Protein AF-A0A937TAV6-F1 (afdb_monomer_lite)

Secondary structure (DSSP, 8-state):
-EEETTEEEEEEE-TTSSSEEEEETTEEEEESSHHHHHHHHHHHHHHHHHH--

Radius of gyration: 11.04 Å; chains: 1; bounding box: 28×16×29 Å

Structure (mmCIF, N/CA/C/O backbone):
data_AF-A0A937TAV6-F1
#
_entry.id   AF-A0A937TAV6-F1
#
loop_
_atom_site.group_PDB
_atom_site.id
_atom_site.type_symbol
_atom_site.label_atom_id
_atom_site.label_alt_id
_atom_site.label_comp_id
_atom_site.label_asym_id
_atom_site.label_entity_id
_atom_site.label_seq_id
_atom_site.pdbx_PDB_ins_code
_atom_site.Cartn_x
_atom_site.Cartn_y
_atom_site.Cartn_z
_atom_site.occupancy
_atom_site.B_iso_or_equiv
_atom_site.auth_seq_id
_atom_site.auth_comp_id
_atom_site.auth_asym_id
_atom_site.auth_atom_id
_atom_site.pdbx_PDB_model_num
ATOM 1 N N . MET A 1 1 ? -8.323 7.921 -6.415 1.00 62.94 1 MET A N 1
ATOM 2 C CA . MET A 1 1 ? -7.679 6.766 -7.084 1.00 62.94 1 MET A CA 1
ATOM 3 C C . MET A 1 1 ? -6.259 7.172 -7.463 1.00 62.94 1 MET A C 1
ATOM 5 O O . MET A 1 1 ? -6.115 8.198 -8.115 1.00 62.94 1 MET A O 1
ATOM 9 N N . LYS A 1 2 ? -5.223 6.465 -6.986 1.00 85.38 2 LYS A N 1
ATOM 10 C CA . LYS A 1 2 ? -3.813 6.841 -7.222 1.00 85.38 2 LYS A CA 1
ATOM 11 C C . LYS A 1 2 ? -3.209 6.028 -8.370 1.00 85.38 2 LYS A C 1
ATOM 13 O O . LYS A 1 2 ? -3.706 4.949 -8.692 1.00 85.38 2 LYS A O 1
ATOM 18 N N . ARG A 1 3 ? -2.165 6.558 -9.010 1.00 88.06 3 ARG A N 1
ATOM 19 C CA . ARG A 1 3 ? -1.508 5.939 -10.172 1.00 88.06 3 ARG A CA 1
ATOM 20 C C . ARG A 1 3 ? 0.008 5.956 -10.018 1.00 88.06 3 ARG A C 1
ATOM 22 O O . ARG A 1 3 ? 0.548 6.927 -9.501 1.00 88.06 3 ARG A O 1
ATOM 29 N N . ILE A 1 4 ? 0.666 4.912 -10.513 1.00 89.38 4 ILE A N 1
ATOM 30 C CA . ILE A 1 4 ? 2.126 4.821 -10.636 1.00 89.38 4 ILE A CA 1
ATOM 31 C C . ILE A 1 4 ? 2.440 4.805 -12.133 1.00 89.38 4 ILE A C 1
ATOM 33 O O . ILE A 1 4 ? 2.342 3.768 -12.783 1.00 89.38 4 ILE A O 1
ATOM 37 N N . GLY A 1 5 ? 2.742 5.972 -12.709 1.00 88.44 5 GLY A N 1
ATOM 38 C CA . GLY A 1 5 ? 2.818 6.115 -14.166 1.00 88.44 5 GLY A CA 1
ATOM 39 C C . GLY A 1 5 ? 1.488 5.729 -14.826 1.00 88.44 5 GLY A C 1
ATOM 40 O O . GLY A 1 5 ? 0.444 6.297 -14.500 1.00 88.44 5 GLY A O 1
ATOM 41 N N . HIS A 1 6 ? 1.519 4.736 -15.718 1.00 89.31 6 HIS A N 1
ATOM 42 C CA . HIS A 1 6 ? 0.330 4.188 -16.382 1.00 89.31 6 HIS A CA 1
ATOM 43 C C . HIS A 1 6 ? -0.424 3.140 -15.538 1.00 89.31 6 HIS A C 1
ATOM 45 O O . HIS A 1 6 ? -1.543 2.760 -15.881 1.00 89.31 6 HIS A O 1
ATOM 51 N N . LEU A 1 7 ? 0.149 2.689 -14.418 1.00 91.56 7 LEU A N 1
ATOM 52 C CA . LEU A 1 7 ? -0.420 1.638 -13.580 1.00 91.56 7 LEU A CA 1
ATOM 53 C C . LEU A 1 7 ? -1.459 2.201 -12.606 1.00 91.56 7 LEU A C 1
ATOM 55 O O . LEU A 1 7 ? -1.236 3.211 -11.929 1.00 91.56 7 LEU A O 1
ATOM 59 N N . LYS A 1 8 ? -2.606 1.526 -12.508 1.00 93.88 8 LYS A N 1
ATOM 60 C CA . LYS A 1 8 ? -3.684 1.878 -11.576 1.00 93.88 8 LYS A CA 1
ATOM 61 C C . LYS A 1 8 ? -3.457 1.183 -10.236 1.00 93.88 8 LYS A C 1
ATOM 63 O O . LYS A 1 8 ? -3.348 -0.036 -10.192 1.00 93.88 8 LYS A O 1
ATOM 68 N N . VAL A 1 9 ? -3.454 1.959 -9.150 1.00 96.50 9 VAL A N 1
ATOM 69 C CA . VAL A 1 9 ? -3.351 1.424 -7.788 1.00 96.50 9 VAL A CA 1
ATOM 70 C C . VAL A 1 9 ? -4.704 1.516 -7.099 1.00 96.50 9 VAL A C 1
ATOM 72 O O . VAL A 1 9 ? -5.252 2.610 -6.910 1.00 96.50 9 VAL A O 1
ATOM 75 N N . SER A 1 10 ? -5.220 0.363 -6.686 1.00 96.75 10 SER A N 1
ATOM 76 C CA . SER A 1 10 ? -6.432 0.263 -5.877 1.00 96.75 10 SER A CA 1
ATOM 77 C C . SER A 1 10 ? -6.049 0.241 -4.408 1.00 96.75 10 SER A C 1
ATOM 79 O O . SER A 1 10 ? -5.353 -0.668 -3.969 1.00 96.75 10 SER A O 1
ATOM 81 N N . THR A 1 11 ? -6.490 1.237 -3.642 1.00 97.00 11 THR A N 1
ATOM 82 C CA . THR A 1 11 ? -6.250 1.317 -2.195 1.00 97.00 11 THR A CA 1
ATOM 83 C C . THR A 1 11 ? -7.573 1.226 -1.455 1.00 97.00 11 THR A C 1
ATOM 85 O O . THR A 1 11 ? -8.514 1.938 -1.799 1.00 97.00 11 THR A O 1
ATOM 88 N N . PHE A 1 12 ? -7.647 0.372 -0.439 1.00 96.75 12 PHE A N 1
ATOM 89 C CA . PHE A 1 12 ? -8.873 0.129 0.317 1.00 96.75 12 PHE A CA 1
ATOM 90 C C . PHE A 1 12 ? -8.589 -0.130 1.797 1.00 96.75 12 PHE A C 1
ATOM 92 O O . PHE A 1 12 ? -7.483 -0.501 2.203 1.00 96.75 12 PHE A O 1
ATOM 99 N N . LYS A 1 13 ? -9.610 0.104 2.624 1.00 97.44 13 LYS A N 1
ATOM 100 C CA . LYS A 1 13 ? -9.573 -0.179 4.058 1.00 97.44 13 LYS A CA 1
ATOM 101 C C . LYS A 1 13 ? -9.719 -1.685 4.285 1.00 97.44 13 LYS A C 1
ATOM 103 O O . LYS A 1 13 ? -10.619 -2.306 3.729 1.00 97.44 13 LYS A O 1
ATOM 108 N N . ILE A 1 14 ? -8.867 -2.269 5.127 1.00 97.00 14 ILE A N 1
ATOM 109 C CA . ILE A 1 14 ? -8.990 -3.682 5.504 1.00 97.00 14 ILE A CA 1
ATOM 110 C C . ILE A 1 14 ? -10.070 -3.796 6.582 1.00 97.00 14 ILE A C 1
ATOM 112 O O . ILE A 1 14 ? -9.935 -3.194 7.645 1.00 97.00 14 ILE A O 1
ATOM 116 N N . LYS A 1 15 ? -11.126 -4.575 6.325 1.00 93.50 15 LYS A N 1
ATOM 117 C CA . LYS A 1 15 ? -12.298 -4.674 7.214 1.00 93.50 15 LYS A CA 1
ATOM 118 C C . LYS A 1 15 ? -11.937 -5.112 8.641 1.00 93.50 15 LYS A C 1
ATOM 120 O O . LYS A 1 15 ? -12.370 -4.487 9.599 1.00 93.50 15 LYS A O 1
ATOM 125 N N . ASN A 1 16 ? -11.084 -6.128 8.774 1.00 94.06 16 ASN A N 1
ATOM 126 C CA . ASN A 1 16 ? -10.752 -6.754 10.061 1.00 94.06 16 ASN A CA 1
ATOM 127 C C . ASN A 1 16 ? -9.364 -6.341 10.597 1.00 94.06 16 ASN A C 1
ATOM 129 O O . ASN A 1 16 ? -8.783 -7.044 11.420 1.00 94.06 16 ASN A O 1
ATOM 133 N N . ARG A 1 17 ? -8.782 -5.231 10.109 1.00 92.31 17 ARG A N 1
ATOM 134 C CA . ARG A 1 17 ? -7.480 -4.714 10.576 1.00 92.31 17 ARG A CA 1
ATOM 135 C C . ARG A 1 17 ? -7.482 -3.186 10.677 1.00 92.31 17 ARG A C 1
ATOM 137 O O . ARG A 1 17 ? -8.170 -2.478 9.945 1.00 92.31 17 ARG A O 1
ATOM 144 N N . LYS A 1 18 ? -6.621 -2.629 11.537 1.00 92.25 18 LYS A N 1
ATOM 145 C CA . LYS A 1 18 ? -6.449 -1.165 11.659 1.00 92.25 18 LYS A CA 1
ATOM 146 C C . LYS A 1 18 ? -5.758 -0.515 10.444 1.00 92.25 18 LYS A C 1
ATOM 148 O O . LYS A 1 18 ? -5.790 0.705 10.334 1.00 92.25 18 LYS A O 1
ATOM 153 N N . GLY A 1 19 ? -5.256 -1.293 9.484 1.00 96.88 19 GLY A N 1
ATOM 154 C CA . GLY A 1 19 ? -4.549 -0.801 8.295 1.00 96.88 19 GLY A CA 1
ATOM 155 C C . GLY A 1 19 ? -5.376 -0.662 7.009 1.00 96.88 19 GLY A C 1
ATOM 156 O O . GLY A 1 19 ? -6.595 -0.857 6.984 1.00 96.88 19 GLY A O 1
ATOM 157 N N . TYR A 1 20 ? -4.659 -0.322 5.945 1.00 98.12 20 TYR A N 1
ATOM 158 C CA . TYR A 1 20 ? -5.090 -0.204 4.557 1.00 98.12 20 TYR A CA 1
ATOM 159 C C . TYR A 1 20 ? -4.232 -1.117 3.688 1.00 98.12 20 TYR A C 1
ATOM 161 O O . TYR A 1 20 ? -3.082 -1.393 4.030 1.00 98.1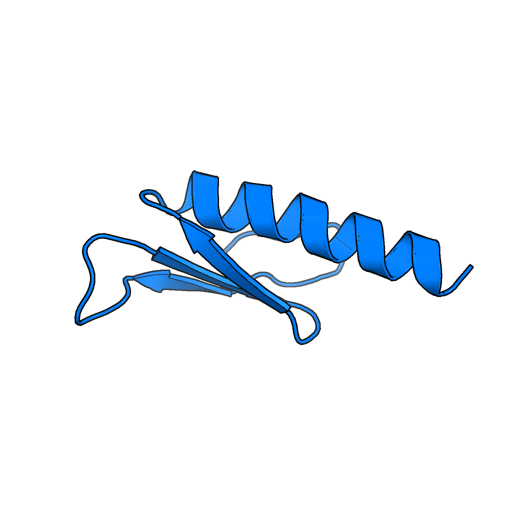2 20 TYR A O 1
ATOM 169 N N . ALA A 1 21 ? -4.779 -1.538 2.556 1.00 97.88 21 ALA A N 1
ATOM 170 C CA . ALA A 1 21 ? -4.067 -2.301 1.545 1.00 97.88 21 ALA A CA 1
ATOM 171 C C . ALA A 1 21 ? -4.056 -1.543 0.216 1.00 97.88 21 ALA A C 1
ATOM 173 O O . ALA A 1 21 ? -5.002 -0.819 -0.098 1.00 97.88 21 ALA A O 1
ATOM 174 N N . ALA A 1 22 ? -2.989 -1.715 -0.557 1.00 97.88 22 ALA A N 1
ATOM 175 C CA . ALA A 1 22 ? -2.867 -1.285 -1.938 1.00 97.88 22 ALA A CA 1
ATOM 176 C C . ALA A 1 22 ? -2.587 -2.504 -2.826 1.00 97.88 22 ALA A C 1
ATOM 178 O O . ALA A 1 22 ? -1.762 -3.344 -2.469 1.00 97.88 22 ALA A O 1
ATOM 179 N N . ILE A 1 23 ? -3.262 -2.587 -3.973 1.00 97.12 23 ILE A N 1
ATOM 180 C CA . ILE A 1 23 ? -3.087 -3.638 -4.984 1.00 97.12 23 ILE A CA 1
ATOM 181 C C . ILE A 1 23 ? -2.746 -3.004 -6.332 1.00 97.12 23 ILE A C 1
ATOM 183 O O . ILE A 1 23 ? -3.386 -2.028 -6.738 1.00 97.12 23 ILE A O 1
ATOM 187 N N . CYS A 1 24 ? -1.733 -3.552 -7.004 1.00 95.44 24 CYS A N 1
ATOM 188 C CA . CYS A 1 24 ? -1.301 -3.179 -8.354 1.00 95.44 24 CYS A CA 1
ATOM 189 C C . CYS A 1 24 ? -0.327 -4.235 -8.897 1.00 95.44 24 CYS A C 1
ATOM 191 O O . CYS A 1 24 ? 0.542 -4.656 -8.144 1.00 95.44 24 CYS A O 1
ATOM 193 N N . CYS A 1 25 ? -0.409 -4.605 -10.183 1.00 90.25 25 CYS A N 1
ATOM 194 C CA . CYS A 1 25 ? 0.565 -5.494 -10.852 1.00 90.25 25 CYS A CA 1
ATOM 195 C C . CYS A 1 25 ? 0.916 -6.753 -10.043 1.00 90.25 25 CYS A C 1
ATOM 197 O O . CYS A 1 25 ? 2.081 -6.985 -9.746 1.00 90.25 25 CYS A O 1
ATOM 199 N N . GLU A 1 26 ? -0.103 -7.498 -9.602 1.00 91.56 26 GLU A N 1
ATOM 200 C CA . GLU A 1 26 ? 0.053 -8.711 -8.772 1.00 91.56 26 GLU A CA 1
ATOM 201 C C . GLU A 1 26 ?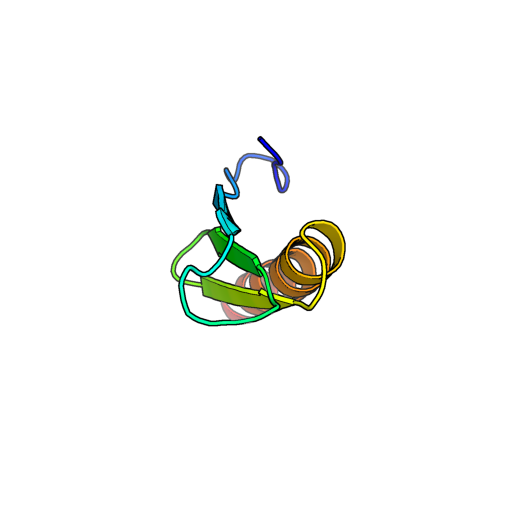 0.772 -8.503 -7.424 1.00 91.56 26 GLU A C 1
ATOM 203 O O . GLU A 1 26 ? 1.071 -9.450 -6.700 1.00 91.56 26 GLU A O 1
ATOM 208 N N . HIS A 1 27 ? 0.994 -7.254 -7.022 1.00 95.50 27 HIS A N 1
ATOM 209 C CA . HIS A 1 27 ? 1.469 -6.906 -5.695 1.00 95.50 27 HIS A CA 1
ATOM 210 C C . HIS A 1 27 ? 0.309 -6.543 -4.773 1.00 95.50 27 HIS A C 1
ATOM 212 O O . HIS A 1 27 ? -0.659 -5.890 -5.172 1.00 95.50 27 HIS A O 1
ATOM 218 N N . LEU A 1 28 ? 0.475 -6.900 -3.501 1.00 97.00 28 LEU A N 1
ATOM 219 C CA . LEU A 1 28 ? -0.357 -6.484 -2.379 1.00 97.00 28 LEU A CA 1
ATOM 220 C C . LEU A 1 28 ? 0.557 -5.894 -1.301 1.00 97.00 28 LEU A C 1
ATOM 222 O O . LEU A 1 28 ? 1.454 -6.573 -0.804 1.00 97.00 28 LEU A O 1
ATOM 226 N N . THR A 1 29 ? 0.341 -4.634 -0.928 1.00 97.62 29 THR A N 1
ATOM 227 C CA . THR A 1 29 ? 1.086 -3.976 0.156 1.00 97.62 29 THR A CA 1
ATOM 228 C C . THR A 1 29 ? 0.141 -3.410 1.203 1.00 97.62 29 THR A C 1
ATOM 230 O O . THR A 1 29 ? -0.869 -2.797 0.877 1.00 97.62 29 THR A O 1
ATOM 233 N N . GLU A 1 30 ? 0.480 -3.576 2.481 1.00 97.75 30 GLU A N 1
ATOM 234 C CA . GLU A 1 30 ? -0.308 -3.052 3.605 1.00 97.75 30 GLU A CA 1
ATOM 235 C C . GLU A 1 30 ? 0.394 -1.867 4.282 1.00 97.75 30 GLU A C 1
ATOM 237 O O . GLU A 1 30 ? 1.622 -1.787 4.270 1.00 97.75 30 GLU A O 1
ATOM 242 N N . GLY A 1 31 ? -0.366 -0.973 4.919 1.00 97.19 31 GLY A N 1
ATOM 243 C CA . GLY A 1 31 ? 0.141 0.148 5.721 1.00 97.19 31 GLY A CA 1
ATOM 244 C C . GLY A 1 31 ? -0.867 0.612 6.778 1.00 97.19 31 GLY A C 1
ATOM 245 O O . GLY A 1 31 ? -2.050 0.281 6.703 1.00 97.19 31 GLY A O 1
ATOM 246 N N . LYS A 1 32 ? -0.427 1.381 7.781 1.00 97.00 32 LYS A N 1
ATOM 247 C CA . LYS A 1 32 ? -1.319 1.968 8.799 1.00 97.00 32 LYS A CA 1
ATOM 248 C C . LYS A 1 32 ? -2.202 3.068 8.206 1.00 97.00 32 LYS A C 1
ATOM 250 O O . LYS A 1 32 ? -3.324 3.261 8.665 1.00 97.00 32 LYS A O 1
ATOM 255 N N . THR A 1 33 ? -1.723 3.747 7.164 1.00 96.88 33 THR A N 1
ATOM 256 C CA . THR A 1 33 ? -2.457 4.778 6.416 1.00 96.88 33 THR A CA 1
ATOM 257 C C . THR A 1 33 ? -2.577 4.404 4.931 1.00 96.88 33 THR A C 1
ATOM 259 O O . THR A 1 33 ? -1.780 3.598 4.437 1.00 96.88 33 THR A O 1
ATOM 262 N N . PRO A 1 34 ? -3.525 4.999 4.177 1.00 96.56 34 PRO A N 1
ATOM 263 C CA . PRO A 1 34 ? -3.606 4.796 2.728 1.00 96.56 34 PRO A CA 1
ATOM 264 C C . PRO A 1 34 ? -2.319 5.216 2.007 1.00 96.56 34 PRO A C 1
ATOM 266 O O . PRO A 1 34 ? -1.915 4.584 1.033 1.00 96.56 34 PRO A O 1
ATOM 269 N N . GLN A 1 35 ? -1.669 6.279 2.497 1.00 96.44 35 GLN A N 1
ATOM 270 C CA . GLN A 1 35 ? -0.407 6.780 1.956 1.00 96.44 35 GLN A CA 1
ATOM 271 C C . GLN A 1 35 ? 0.720 5.767 2.157 1.00 96.44 35 GLN A C 1
ATOM 273 O O . GLN A 1 35 ? 1.425 5.449 1.208 1.00 96.44 35 GLN A O 1
ATOM 278 N N . GLU A 1 36 ? 0.839 5.195 3.354 1.00 97.62 36 GLU A N 1
ATOM 279 C CA . GLU A 1 36 ? 1.880 4.212 3.650 1.00 97.62 36 GLU A CA 1
ATOM 280 C C . GLU A 1 36 ? 1.734 2.945 2.792 1.00 97.62 36 GLU A C 1
ATOM 282 O O . GLU A 1 36 ? 2.725 2.430 2.270 1.00 97.62 36 GLU A O 1
ATOM 287 N N . ALA A 1 37 ? 0.501 2.461 2.595 1.00 97.69 37 ALA A N 1
ATOM 288 C CA . ALA A 1 37 ? 0.235 1.330 1.706 1.00 97.69 37 ALA A CA 1
ATOM 289 C C . ALA A 1 37 ? 0.665 1.639 0.258 1.00 97.69 37 ALA A C 1
ATOM 291 O O . ALA A 1 37 ? 1.289 0.799 -0.394 1.00 97.69 37 ALA A O 1
ATOM 292 N N . TYR A 1 38 ? 0.393 2.859 -0.218 1.00 97.31 38 TYR A N 1
ATOM 293 C CA . TYR A 1 38 ? 0.794 3.339 -1.541 1.00 97.31 38 TYR A CA 1
ATOM 294 C C . TYR A 1 38 ? 2.319 3.507 -1.693 1.00 97.31 38 TYR A C 1
ATOM 296 O O . TYR A 1 38 ? 2.886 3.072 -2.693 1.00 97.31 38 TYR A O 1
ATOM 304 N N . ASP A 1 39 ? 3.017 4.063 -0.703 1.00 97.06 39 ASP A N 1
ATOM 305 C CA . ASP A 1 39 ? 4.476 4.244 -0.761 1.00 97.06 39 ASP A CA 1
ATOM 306 C C . ASP A 1 39 ? 5.224 2.905 -0.755 1.00 97.06 39 ASP A C 1
ATOM 308 O O . ASP A 1 39 ? 6.250 2.733 -1.422 1.00 97.06 39 ASP A O 1
ATOM 312 N N . ARG A 1 40 ? 4.687 1.913 -0.037 1.00 97.50 40 ARG A N 1
ATOM 313 C CA . ARG A 1 40 ? 5.175 0.530 -0.099 1.00 97.50 40 ARG A CA 1
ATOM 314 C C . ARG A 1 40 ? 4.923 -0.088 -1.479 1.00 97.50 40 ARG A C 1
ATOM 316 O O . ARG A 1 40 ? 5.821 -0.752 -1.996 1.00 97.50 40 ARG A O 1
ATOM 323 N N . MET A 1 41 ? 3.774 0.190 -2.104 1.00 97.31 41 MET A N 1
ATOM 324 C CA . MET A 1 41 ? 3.473 -0.248 -3.474 1.00 97.31 41 MET A CA 1
ATOM 325 C C . MET A 1 41 ? 4.466 0.332 -4.488 1.00 97.31 41 MET A C 1
ATOM 327 O O . MET A 1 41 ? 5.011 -0.402 -5.310 1.00 97.31 41 MET A O 1
ATOM 331 N N . LEU A 1 42 ? 4.782 1.628 -4.384 1.00 95.75 42 LEU A N 1
ATOM 332 C CA . LEU A 1 42 ? 5.800 2.280 -5.217 1.00 95.75 42 LEU A CA 1
ATOM 333 C C . LEU A 1 42 ? 7.151 1.554 -5.155 1.00 95.75 42 LEU A C 1
ATOM 335 O O . LEU A 1 42 ? 7.809 1.373 -6.180 1.00 95.75 42 LEU A O 1
ATOM 339 N N . LYS A 1 43 ? 7.569 1.118 -3.962 1.00 95.69 43 LYS A N 1
ATOM 340 C CA . LYS A 1 43 ? 8.807 0.345 -3.785 1.00 95.69 43 LYS A CA 1
ATOM 341 C C . LYS A 1 43 ? 8.711 -1.049 -4.408 1.00 95.69 43 LYS A C 1
ATOM 343 O O . LYS A 1 43 ? 9.684 -1.478 -5.023 1.00 95.69 43 LYS A O 1
ATOM 348 N N . ALA A 1 44 ? 7.581 -1.739 -4.252 1.00 95.44 44 ALA A N 1
ATOM 349 C CA . ALA A 1 44 ? 7.361 -3.066 -4.830 1.00 95.44 44 ALA A CA 1
ATOM 350 C C . ALA A 1 44 ? 7.443 -3.025 -6.363 1.00 95.44 44 ALA A C 1
ATOM 352 O O . ALA A 1 44 ? 8.296 -3.692 -6.940 1.00 95.44 44 ALA A O 1
ATOM 353 N 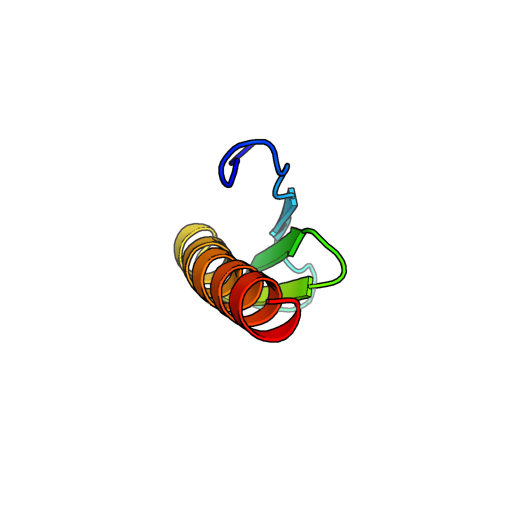N . VAL A 1 45 ? 6.672 -2.137 -7.001 1.00 94.19 45 VAL A N 1
ATOM 354 C CA . VAL A 1 45 ? 6.662 -1.967 -8.464 1.00 94.19 45 VAL A CA 1
ATOM 355 C C . VAL A 1 45 ? 8.059 -1.634 -9.003 1.00 94.19 45 VAL A C 1
ATOM 357 O O . VAL A 1 45 ? 8.517 -2.252 -9.960 1.00 94.19 45 VAL A O 1
ATOM 360 N N . ARG A 1 46 ? 8.792 -0.710 -8.361 1.00 91.81 46 ARG A N 1
ATOM 361 C CA . ARG A 1 46 ? 10.171 -0.372 -8.770 1.00 91.81 46 ARG A CA 1
ATOM 362 C C . ARG A 1 46 ? 11.131 -1.561 -8.685 1.00 91.81 46 ARG A C 1
ATOM 364 O O . ARG A 1 46 ? 12.040 -1.661 -9.505 1.00 91.81 46 ARG A O 1
ATOM 371 N N . ARG A 1 47 ? 10.964 -2.441 -7.692 1.00 92.06 47 ARG A N 1
ATOM 372 C CA . ARG A 1 47 ? 11.796 -3.647 -7.538 1.00 92.06 47 ARG A CA 1
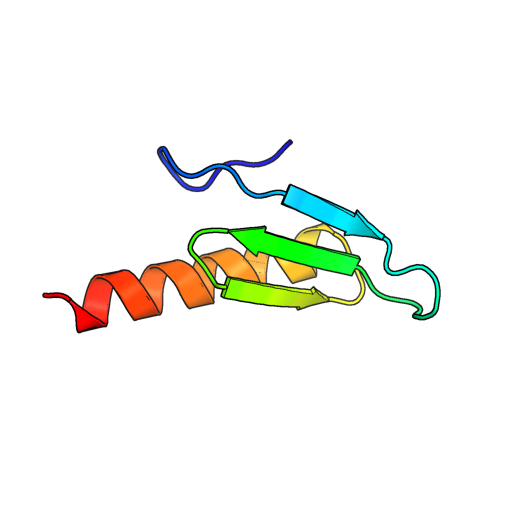ATOM 373 C C . ARG A 1 47 ? 11.500 -4.683 -8.619 1.00 92.06 47 ARG A C 1
ATOM 375 O O . ARG A 1 47 ? 12.442 -5.319 -9.076 1.00 92.06 47 ARG A O 1
ATOM 382 N N . SER A 1 48 ? 10.244 -4.818 -9.030 1.00 89.06 48 SER A N 1
ATOM 383 C CA . SER A 1 48 ? 9.835 -5.747 -10.090 1.00 89.06 48 SER A CA 1
ATOM 384 C C . SER A 1 48 ? 10.355 -5.307 -11.455 1.00 89.06 48 SER A C 1
ATOM 386 O O . SER A 1 48 ? 11.037 -6.083 -12.112 1.00 89.06 48 SER A O 1
ATOM 388 N N . ILE A 1 49 ? 10.194 -4.023 -11.804 1.00 83.44 49 ILE A N 1
ATOM 389 C CA . ILE A 1 49 ? 10.736 -3.450 -13.053 1.00 83.44 49 ILE A CA 1
ATOM 390 C C . ILE A 1 49 ? 12.250 -3.676 -13.167 1.00 83.44 49 ILE A C 1
ATOM 392 O O . ILE A 1 49 ? 12.767 -3.935 -14.247 1.00 83.44 49 ILE A O 1
ATOM 396 N N . ARG A 1 50 ? 12.984 -3.574 -12.051 1.00 78.00 50 ARG A N 1
ATOM 397 C CA . ARG A 1 50 ? 14.433 -3.815 -12.039 1.00 78.00 50 ARG A CA 1
ATOM 398 C C . ARG A 1 50 ? 14.801 -5.292 -12.244 1.00 78.00 50 ARG A C 1
ATOM 400 O O . ARG A 1 50 ? 15.908 -5.541 -12.689 1.00 78.00 50 ARG A O 1
ATOM 407 N N . ARG A 1 51 ? 13.946 -6.250 -11.871 1.00 74.12 51 ARG A N 1
ATOM 408 C CA . ARG A 1 51 ? 14.233 -7.690 -12.027 1.00 74.12 51 ARG A CA 1
ATOM 409 C C . ARG A 1 51 ? 13.996 -8.203 -13.446 1.00 74.12 51 ARG A C 1
ATOM 411 O O . ARG A 1 51 ? 14.596 -9.201 -13.809 1.00 74.12 51 ARG A O 1
ATOM 418 N N . GLU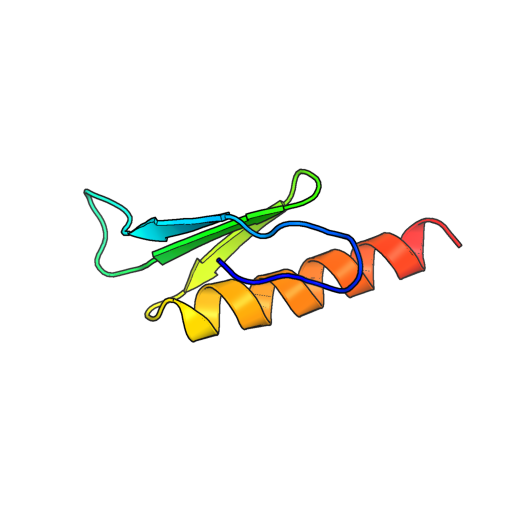 A 1 52 ? 13.114 -7.557 -14.201 1.00 6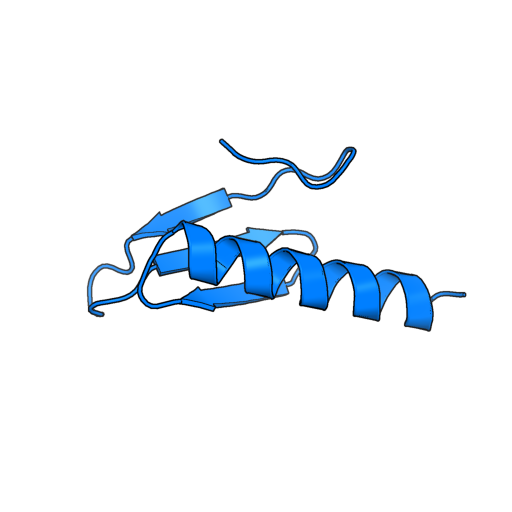8.75 52 GLU A N 1
ATOM 419 C CA . GLU A 1 52 ? 12.797 -7.936 -15.586 1.00 68.75 52 GLU A CA 1
ATOM 420 C C . GLU A 1 52 ? 13.769 -7.340 -16.622 1.00 68.75 52 GLU A C 1
ATOM 422 O O . GLU A 1 52 ? 13.709 -7.709 -17.791 1.00 68.75 52 GLU A O 1
ATOM 427 N N . ARG A 1 53 ? 14.652 -6.423 -16.205 1.00 53.94 53 ARG A N 1
ATOM 428 C CA . ARG A 1 53 ? 15.743 -5.863 -17.018 1.00 53.94 53 ARG A CA 1
ATOM 429 C C . ARG A 1 53 ? 17.051 -6.588 -16.755 1.00 53.94 53 ARG A C 1
ATOM 431 O O . ARG A 1 53 ? 17.793 -6.764 -17.741 1.00 53.94 53 ARG A O 1
#

Foldseek 3Di:
DDADVPWDKDKDDDPPDCWIWIDTDNDIAIDNYSVRNVVVVNVVVVVVVVVVD

pLDDT: mean 92.01, std 8.99, range [53.94, 98.12]

Sequence (53 aa):
MKRIGHLKVSTFKIKNRKGYAAICCEHLTEGKTPQEAYDRMLKAVRRSIRRER